Protein AF-A0A550H4I8-F1 (afdb_monomer)

Structure (mmCIF, N/CA/C/O backbone):
data_AF-A0A550H4I8-F1
#
_entry.id   AF-A0A550H4I8-F1
#
loop_
_atom_site.group_PDB
_atom_site.id
_atom_site.type_symbol
_atom_site.label_atom_id
_atom_site.label_alt_id
_atom_site.label_comp_id
_atom_site.label_asym_id
_atom_site.label_entity_id
_atom_site.label_seq_id
_atom_site.pdbx_PDB_ins_code
_atom_site.Cartn_x
_atom_site.Cartn_y
_atom_site.Cartn_z
_atom_site.occupancy
_atom_site.B_iso_or_equiv
_atom_site.auth_seq_id
_atom_site.auth_comp_id
_atom_site.auth_asym_id
_atom_site.auth_atom_id
_atom_site.pdbx_PDB_model_num
ATOM 1 N N . MET A 1 1 ? 3.980 -15.082 29.753 1.00 45.00 1 MET A N 1
ATOM 2 C CA . MET A 1 1 ? 4.133 -14.700 28.331 1.00 45.00 1 MET A CA 1
ATOM 3 C C . MET A 1 1 ? 2.736 -14.746 27.709 1.00 45.00 1 MET A C 1
ATOM 5 O O . MET A 1 1 ? 2.196 -15.830 27.524 1.00 45.00 1 MET A O 1
ATOM 9 N N . ASN A 1 2 ? 2.072 -13.588 27.605 1.00 46.00 2 ASN A N 1
ATOM 10 C CA . ASN A 1 2 ? 0.610 -13.471 27.456 1.00 46.00 2 ASN A CA 1
ATOM 11 C C . ASN A 1 2 ? 0.114 -13.869 26.058 1.00 46.00 2 ASN A C 1
ATOM 13 O O . ASN A 1 2 ? 0.503 -13.254 25.068 1.00 46.00 2 ASN A O 1
ATOM 17 N N . ARG A 1 3 ? -0.813 -14.835 25.987 1.00 53.09 3 ARG A N 1
ATOM 18 C CA . ARG A 1 3 ? -1.508 -15.235 24.745 1.00 53.09 3 ARG A CA 1
ATOM 19 C C . ARG A 1 3 ? -2.263 -14.067 24.089 1.00 53.09 3 ARG A C 1
ATOM 21 O O . ARG A 1 3 ? -2.363 -14.013 22.865 1.00 53.09 3 ARG A O 1
ATOM 28 N N . ASP A 1 4 ? -2.701 -13.098 24.888 1.00 57.34 4 ASP A N 1
ATOM 29 C CA . ASP A 1 4 ? -3.488 -11.941 24.439 1.00 57.34 4 ASP A CA 1
ATOM 30 C C . ASP A 1 4 ? -2.676 -10.938 23.595 1.00 57.34 4 ASP A C 1
ATOM 32 O O . ASP A 1 4 ? -3.213 -10.284 22.696 1.00 57.34 4 ASP A O 1
ATOM 36 N N . TYR A 1 5 ? -1.354 -10.871 23.802 1.00 55.91 5 TYR A N 1
ATOM 37 C CA . TYR A 1 5 ? -0.456 -10.043 22.983 1.00 55.91 5 TYR A CA 1
ATOM 38 C C . TYR A 1 5 ? -0.280 -10.604 21.564 1.00 55.91 5 TYR A C 1
ATOM 40 O O . TYR A 1 5 ? -0.187 -9.847 20.601 1.00 55.91 5 TYR A O 1
ATOM 48 N N . ASN A 1 6 ? -0.285 -11.930 21.405 1.00 61.72 6 ASN A N 1
ATOM 49 C CA . ASN A 1 6 ? -0.181 -12.547 20.080 1.00 61.72 6 ASN A CA 1
ATOM 50 C C . ASN A 1 6 ? -1.476 -12.391 19.278 1.00 61.72 6 ASN A C 1
ATOM 52 O O . ASN A 1 6 ? -1.431 -12.090 18.089 1.00 61.72 6 ASN A O 1
ATOM 56 N N . CYS A 1 7 ? -2.634 -12.543 19.926 1.00 65.12 7 CYS A N 1
ATOM 57 C CA . CYS A 1 7 ? -3.928 -12.403 19.257 1.00 65.12 7 CYS A CA 1
ATOM 58 C C . CYS A 1 7 ? -4.159 -10.975 18.728 1.00 65.12 7 CYS A C 1
ATOM 60 O O . CYS A 1 7 ? -4.604 -10.790 17.593 1.00 65.12 7 CYS A O 1
ATOM 62 N N . SER A 1 8 ? -3.795 -9.961 19.519 1.00 71.06 8 SER A N 1
ATOM 63 C CA . SER A 1 8 ? -3.925 -8.551 19.127 1.00 71.06 8 SER A CA 1
ATOM 64 C C . SER A 1 8 ? -3.029 -8.187 17.937 1.00 71.06 8 SER A C 1
ATOM 66 O O . SER A 1 8 ? -3.504 -7.555 16.994 1.00 71.06 8 SER A O 1
ATOM 68 N N . ASN A 1 9 ? -1.783 -8.668 17.901 1.00 78.00 9 ASN A N 1
ATOM 69 C CA . ASN A 1 9 ? -0.901 -8.469 16.747 1.00 78.00 9 ASN A CA 1
ATOM 70 C C . ASN A 1 9 ? -1.402 -9.176 15.482 1.00 78.00 9 ASN A C 1
ATOM 72 O O . ASN A 1 9 ? -1.371 -8.585 14.405 1.00 78.00 9 ASN A O 1
ATOM 76 N N . VAL A 1 10 ? -1.908 -10.409 15.593 1.00 84.75 10 VAL A N 1
ATOM 77 C CA . VAL A 1 10 ? -2.481 -11.139 14.447 1.00 84.75 10 VAL A CA 1
ATOM 78 C C . VAL A 1 10 ? -3.691 -10.396 13.874 1.00 84.75 10 VAL A C 1
ATOM 80 O O . VAL A 1 10 ? -3.831 -10.281 12.654 1.00 84.75 10 VAL A O 1
ATOM 83 N N . ARG A 1 11 ? -4.552 -9.849 14.741 1.00 87.88 11 ARG A N 1
ATOM 84 C CA . ARG A 1 11 ? -5.707 -9.044 14.323 1.00 87.88 11 ARG A CA 1
ATOM 85 C C . ARG A 1 11 ? -5.277 -7.767 13.600 1.00 87.88 11 ARG A C 1
ATOM 87 O O . ARG A 1 11 ? -5.797 -7.497 12.517 1.00 87.88 11 ARG A O 1
ATOM 94 N N . LEU A 1 12 ? -4.314 -7.038 14.164 1.00 86.75 12 LEU A N 1
ATOM 95 C CA . LEU A 1 12 ? -3.758 -5.828 13.562 1.00 86.75 12 LEU A CA 1
ATOM 96 C C . LEU A 1 12 ? -3.168 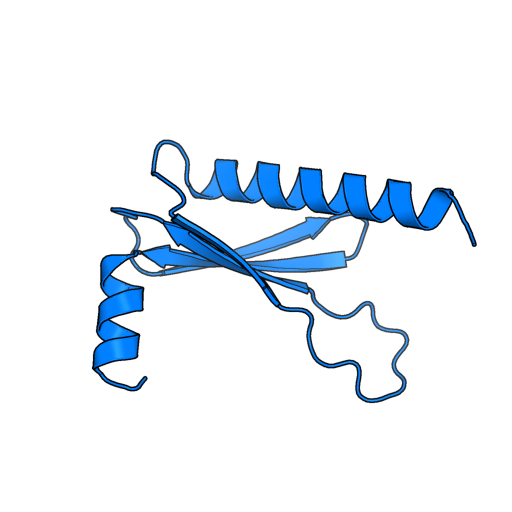-6.125 12.178 1.00 86.75 12 LEU A C 1
ATOM 98 O O . LEU A 1 12 ? -3.523 -5.463 11.205 1.00 86.75 12 LEU A O 1
ATOM 102 N N . TYR A 1 13 ? -2.339 -7.169 12.068 1.00 88.81 13 TYR A N 1
ATOM 103 C CA . TYR A 1 13 ? -1.744 -7.599 10.799 1.00 88.81 13 TYR A CA 1
ATOM 104 C C . TYR A 1 13 ? -2.801 -7.908 9.742 1.00 88.81 13 TYR A C 1
ATOM 106 O O . TYR A 1 13 ? -2.675 -7.483 8.594 1.00 88.81 13 TYR A O 1
ATOM 114 N N . LYS A 1 14 ? -3.870 -8.613 10.124 1.00 93.38 14 LYS A N 1
ATOM 115 C CA . LYS A 1 14 ? -4.970 -8.921 9.209 1.00 93.38 14 LYS A CA 1
ATOM 116 C C . LYS A 1 14 ? -5.652 -7.649 8.703 1.00 93.38 14 LYS A C 1
ATOM 118 O O . LYS A 1 14 ? -5.848 -7.511 7.502 1.00 93.38 14 LYS A O 1
ATOM 123 N N . GLN A 1 15 ? -5.958 -6.703 9.590 1.00 94.50 15 GLN A N 1
ATOM 124 C CA . GLN A 1 15 ? -6.603 -5.441 9.212 1.00 94.50 15 GLN A CA 1
ATOM 125 C C . GLN A 1 15 ? -5.709 -4.561 8.328 1.00 94.50 15 GLN A C 1
ATOM 127 O O . GLN A 1 15 ? -6.206 -3.934 7.390 1.00 94.50 15 GLN A O 1
ATOM 132 N N . VAL A 1 16 ? -4.402 -4.534 8.602 1.00 93.81 16 VAL A N 1
ATOM 133 C CA . VAL A 1 16 ? -3.400 -3.862 7.764 1.00 93.81 16 VAL A CA 1
ATOM 134 C C . VAL A 1 16 ? -3.378 -4.489 6.371 1.00 93.81 16 VAL A C 1
ATOM 136 O O . VAL A 1 16 ? -3.531 -3.772 5.385 1.00 93.81 16 VAL A O 1
ATOM 139 N N . LEU A 1 17 ? -3.273 -5.817 6.274 1.00 95.31 17 LEU A N 1
ATOM 140 C CA . LEU A 1 17 ? -3.257 -6.533 4.994 1.00 95.31 17 LEU A CA 1
ATOM 141 C C . LEU A 1 17 ? -4.555 -6.356 4.201 1.00 95.31 17 LEU A C 1
ATOM 143 O O . LEU A 1 17 ? -4.510 -6.153 2.989 1.00 95.31 17 LEU A O 1
ATOM 147 N N . ASP A 1 18 ? -5.708 -6.396 4.865 1.00 96.75 18 ASP A N 1
ATOM 148 C CA . ASP A 1 18 ? -7.001 -6.179 4.216 1.00 96.75 18 ASP A CA 1
ATOM 149 C C . ASP A 1 18 ? -7.109 -4.756 3.658 1.00 96.75 18 ASP A C 1
ATOM 151 O O . ASP A 1 18 ? -7.619 -4.556 2.555 1.00 96.75 18 ASP A O 1
ATOM 155 N N . PHE A 1 19 ? -6.561 -3.761 4.363 1.00 97.06 19 PHE A N 1
ATOM 156 C CA . PHE A 1 19 ? -6.496 -2.405 3.829 1.00 97.06 19 PHE A CA 1
ATOM 157 C C . PHE A 1 19 ? -5.481 -2.265 2.690 1.00 97.06 19 PHE A C 1
ATOM 159 O O . PHE A 1 19 ? -5.767 -1.568 1.721 1.00 97.06 19 PHE A O 1
ATOM 166 N N . CYS A 1 20 ? -4.355 -2.981 2.736 1.00 97.31 20 CYS A N 1
ATOM 167 C CA . CYS A 1 20 ? -3.404 -3.002 1.625 1.00 97.31 20 CYS A CA 1
ATOM 168 C C . CYS A 1 20 ? -4.044 -3.536 0.339 1.00 97.31 20 CYS A C 1
ATOM 170 O O . CYS A 1 20 ? -3.886 -2.947 -0.728 1.00 97.31 20 CYS A O 1
ATOM 172 N N . ARG A 1 21 ? -4.825 -4.619 0.450 1.00 97.62 21 ARG A N 1
ATOM 173 C CA . ARG A 1 21 ? -5.610 -5.172 -0.664 1.00 97.62 21 ARG A CA 1
ATOM 174 C C . ARG A 1 21 ? -6.642 -4.176 -1.181 1.00 97.62 21 ARG A C 1
ATOM 176 O O . ARG A 1 21 ? -6.819 -4.060 -2.385 1.00 97.62 21 ARG A O 1
ATOM 183 N N . HIS A 1 22 ? -7.297 -3.443 -0.282 1.00 97.31 22 HIS A N 1
ATOM 184 C CA . HIS A 1 22 ? -8.240 -2.400 -0.670 1.00 97.31 22 HIS A CA 1
ATOM 185 C C . HIS A 1 22 ? -7.567 -1.269 -1.464 1.00 97.31 22 HIS A C 1
ATOM 187 O O . HIS A 1 22 ? -8.100 -0.874 -2.494 1.00 97.31 22 HIS A O 1
ATOM 193 N N . ILE A 1 23 ? -6.394 -0.793 -1.025 1.00 96.88 23 ILE A N 1
ATOM 194 C CA . ILE A 1 23 ? -5.617 0.234 -1.740 1.00 96.88 23 ILE A CA 1
ATOM 195 C C . ILE A 1 23 ? -5.200 -0.262 -3.130 1.00 96.88 23 ILE A C 1
ATOM 197 O O . ILE A 1 23 ? -5.346 0.461 -4.111 1.00 96.88 23 ILE A O 1
ATOM 201 N N . ALA A 1 24 ? -4.694 -1.494 -3.219 1.00 96.75 24 ALA A N 1
ATOM 202 C CA . ALA A 1 24 ? -4.237 -2.060 -4.485 1.00 96.75 24 ALA A CA 1
ATOM 203 C C . ALA A 1 24 ? -5.380 -2.367 -5.465 1.00 96.75 24 ALA A C 1
ATOM 205 O O . ALA A 1 24 ? -5.156 -2.425 -6.673 1.00 96.75 24 ALA A O 1
ATOM 206 N N . GLY A 1 25 ? -6.605 -2.572 -4.973 1.00 94.94 25 GLY A N 1
ATOM 207 C CA . GLY A 1 25 ? -7.724 -2.996 -5.806 1.00 94.94 25 GLY A CA 1
ATOM 208 C C . GLY A 1 25 ? -7.410 -4.324 -6.501 1.00 94.94 25 GLY A C 1
ATOM 209 O O . GLY A 1 25 ? -7.084 -5.315 -5.850 1.00 94.94 25 GLY A O 1
ATOM 210 N N . SER A 1 26 ? -7.502 -4.350 -7.831 1.00 95.19 26 SER A N 1
ATOM 211 C CA . SER A 1 26 ? -7.121 -5.511 -8.649 1.00 95.19 26 SER A CA 1
ATOM 212 C C . SER A 1 26 ? -5.632 -5.559 -9.002 1.00 95.19 26 SER A C 1
ATOM 214 O O . SER A 1 26 ? -5.189 -6.535 -9.611 1.00 95.19 26 SER A O 1
ATOM 216 N N . ALA A 1 27 ? -4.861 -4.517 -8.679 1.00 96.12 27 ALA A N 1
ATOM 217 C CA . ALA A 1 27 ? -3.441 -4.463 -8.988 1.00 96.12 27 ALA A CA 1
ATOM 218 C C . ALA A 1 27 ? -2.645 -5.434 -8.105 1.00 96.12 27 ALA A C 1
ATOM 220 O O . ALA A 1 27 ? -2.997 -5.733 -6.959 1.00 96.12 27 ALA A O 1
ATOM 221 N N . LYS A 1 28 ? -1.537 -5.943 -8.645 1.00 97.44 28 LYS A N 1
ATOM 222 C CA . LYS A 1 28 ? -0.693 -6.904 -7.937 1.00 97.44 28 LYS A CA 1
ATOM 223 C C . LYS A 1 28 ? 0.179 -6.175 -6.918 1.00 97.44 28 LYS A C 1
ATOM 225 O O . LYS A 1 28 ? 1.078 -5.428 -7.296 1.00 97.44 28 LYS A O 1
ATOM 230 N N 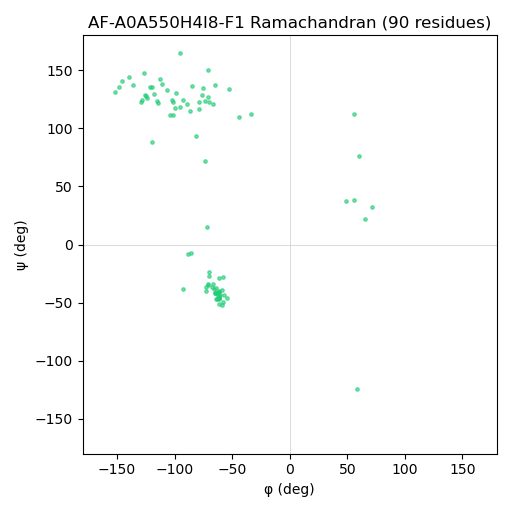. ILE A 1 29 ? -0.021 -6.469 -5.636 1.00 98.00 29 ILE A N 1
ATOM 231 C CA . ILE A 1 29 ? 0.929 -6.101 -4.581 1.00 98.00 29 ILE A CA 1
ATOM 232 C C . ILE A 1 29 ? 2.180 -6.966 -4.747 1.00 98.00 29 ILE A C 1
ATOM 234 O O . ILE A 1 29 ? 2.091 -8.196 -4.746 1.00 98.00 29 ILE A O 1
ATOM 238 N N . THR A 1 30 ? 3.339 -6.338 -4.910 1.00 97.75 30 THR A N 1
ATOM 239 C CA . THR A 1 30 ? 4.627 -7.039 -5.000 1.00 97.75 30 THR A CA 1
ATOM 240 C C . THR A 1 30 ? 5.286 -7.158 -3.638 1.00 97.75 30 THR A C 1
ATOM 242 O O . THR A 1 30 ? 5.819 -8.219 -3.319 1.00 97.75 30 THR A O 1
ATOM 245 N N . THR A 1 31 ? 5.172 -6.111 -2.819 1.00 97.00 31 THR A N 1
ATOM 246 C CA . THR A 1 31 ? 5.776 -6.040 -1.489 1.00 97.00 31 THR A CA 1
ATOM 247 C C . THR A 1 31 ? 4.875 -5.260 -0.540 1.00 97.00 31 THR A C 1
ATOM 249 O O . THR A 1 31 ? 4.307 -4.233 -0.910 1.00 97.00 31 THR A O 1
ATOM 252 N N . VAL A 1 32 ? 4.789 -5.729 0.705 1.00 96.44 32 VAL A N 1
ATOM 253 C CA . VAL A 1 32 ? 4.298 -4.948 1.845 1.00 96.44 32 VAL A CA 1
ATOM 254 C C . VAL A 1 32 ? 5.388 -4.972 2.903 1.00 96.44 32 VAL A C 1
ATOM 256 O O . VAL A 1 32 ? 5.834 -6.050 3.293 1.00 96.44 32 VAL A O 1
ATOM 259 N N . SER A 1 33 ? 5.811 -3.801 3.359 1.00 93.56 33 SER A N 1
ATOM 260 C CA . SER A 1 33 ? 6.760 -3.653 4.456 1.00 93.56 33 SER A CA 1
ATOM 261 C C . SER A 1 33 ? 6.122 -2.866 5.587 1.00 93.56 33 SER A C 1
ATOM 263 O O . SER A 1 33 ? 5.462 -1.855 5.349 1.00 93.56 33 SER A O 1
ATOM 265 N N . LEU A 1 34 ? 6.320 -3.342 6.811 1.00 89.00 34 LEU A N 1
ATOM 266 C CA . LEU A 1 34 ? 5.936 -2.638 8.022 1.00 89.00 34 LEU A CA 1
ATOM 267 C C . LEU A 1 34 ? 7.157 -1.878 8.536 1.00 89.00 34 LEU A C 1
ATOM 269 O O . LEU A 1 34 ? 8.165 -2.500 8.871 1.00 89.00 34 LEU A O 1
ATOM 273 N N . LEU A 1 35 ? 7.063 -0.556 8.599 1.00 83.75 35 LEU A N 1
ATOM 274 C CA . LEU A 1 35 ? 8.068 0.304 9.202 1.00 83.75 35 LEU A CA 1
ATOM 275 C C . LEU A 1 35 ? 7.530 0.761 10.558 1.00 83.75 35 LEU A C 1
ATOM 277 O O . LEU A 1 35 ? 6.545 1.494 10.647 1.00 83.75 35 LEU A O 1
ATOM 281 N N . ASP A 1 36 ? 8.152 0.276 11.628 1.00 73.19 36 ASP A N 1
ATOM 282 C CA . ASP A 1 36 ? 7.881 0.771 12.973 1.00 73.19 36 ASP A CA 1
ATOM 283 C C . ASP A 1 36 ? 8.882 1.884 13.279 1.00 73.19 36 ASP A C 1
ATOM 285 O O . ASP A 1 36 ? 10.094 1.692 13.140 1.00 73.19 36 ASP A O 1
ATOM 289 N N . ASN A 1 37 ? 8.387 3.067 13.635 1.00 59.91 37 ASN A N 1
ATOM 290 C CA . ASN A 1 37 ? 9.259 4.198 13.907 1.00 59.91 37 ASN A CA 1
ATOM 291 C C . ASN A 1 37 ? 10.007 3.962 15.226 1.00 59.91 37 ASN A C 1
ATOM 293 O O . ASN A 1 37 ? 9.408 3.675 16.264 1.00 59.91 37 ASN A O 1
ATOM 297 N N . TYR A 1 38 ? 11.333 4.080 15.145 1.00 52.31 38 TYR A N 1
ATOM 298 C CA . TYR A 1 38 ? 12.322 3.871 16.197 1.00 52.31 38 TYR A CA 1
ATOM 299 C C . TYR A 1 38 ? 11.832 4.280 17.592 1.00 52.31 38 TYR A C 1
ATOM 301 O O . TYR A 1 38 ? 11.696 5.461 17.911 1.00 52.31 38 TYR A O 1
ATOM 309 N N . SER A 1 39 ? 11.649 3.299 18.476 1.00 44.72 39 SER A N 1
ATOM 310 C CA . SER A 1 39 ? 11.440 3.541 19.900 1.00 44.72 39 SER A CA 1
ATOM 311 C C . SER A 1 39 ? 12.753 3.970 20.570 1.00 44.72 39 SER A C 1
ATOM 313 O O . SER A 1 39 ? 13.349 3.213 21.336 1.00 44.72 39 SER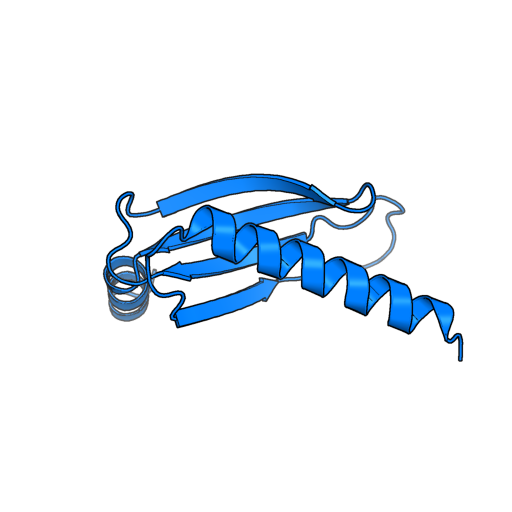 A O 1
ATOM 315 N N . THR A 1 40 ? 13.228 5.188 20.315 1.00 47.12 40 THR A N 1
A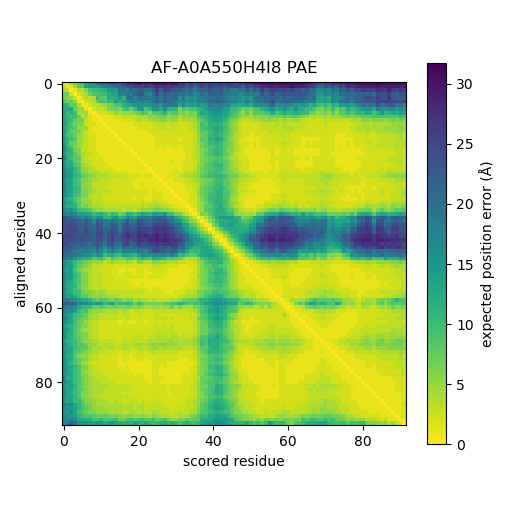TOM 316 C CA . THR A 1 40 ? 14.142 5.861 21.245 1.00 47.12 40 THR A CA 1
ATOM 317 C C . THR A 1 40 ? 13.310 6.478 22.354 1.00 47.12 40 THR A C 1
ATOM 319 O O . THR A 1 40 ? 12.805 7.580 22.203 1.00 47.12 40 THR A O 1
ATOM 322 N N . GLY A 1 41 ? 13.158 5.720 23.442 1.00 48.78 41 GLY A N 1
ATOM 323 C CA . GLY A 1 41 ? 12.924 6.223 24.794 1.00 48.78 41 GLY A CA 1
ATOM 324 C C . GLY A 1 41 ? 11.717 7.143 24.994 1.00 48.78 41 GLY A C 1
ATOM 325 O O . GLY A 1 41 ? 11.726 8.314 24.643 1.00 48.78 41 GLY A O 1
ATOM 326 N N . THR A 1 42 ? 10.727 6.640 25.730 1.00 49.28 42 THR A N 1
ATOM 327 C CA . THR A 1 42 ? 9.824 7.469 26.547 1.00 49.28 42 THR A CA 1
ATOM 328 C C . THR A 1 42 ? 8.995 8.516 25.791 1.00 49.28 42 THR A C 1
ATOM 330 O O . THR A 1 42 ? 9.193 9.714 25.946 1.00 49.28 42 THR A O 1
ATOM 333 N N . SER A 1 43 ? 7.943 8.094 25.091 1.00 46.22 43 SER A N 1
ATOM 334 C CA . SER A 1 43 ? 6.692 8.858 25.161 1.00 46.22 43 SER A CA 1
ATOM 335 C C . SER A 1 43 ? 5.499 7.919 25.012 1.00 46.22 43 SER A C 1
ATOM 337 O O . SER A 1 43 ? 5.492 7.009 24.191 1.00 46.22 43 SER A O 1
ATOM 339 N N . SER A 1 44 ? 4.494 8.106 25.861 1.00 46.97 44 SER A N 1
ATOM 340 C CA . SER A 1 44 ? 3.248 7.334 25.930 1.00 46.97 44 SER A CA 1
ATOM 341 C C . SER A 1 44 ? 2.292 7.600 24.756 1.00 46.97 44 SER A C 1
ATOM 343 O O . SER A 1 44 ? 1.116 7.236 24.808 1.00 46.97 44 SER A O 1
ATOM 345 N N . LEU A 1 45 ? 2.782 8.224 23.685 1.00 53.56 45 LEU A N 1
ATOM 346 C CA . LEU A 1 45 ? 2.051 8.428 22.446 1.00 53.56 45 LEU A CA 1
ATOM 347 C C . LEU A 1 45 ? 2.264 7.183 21.588 1.00 53.56 45 LEU A C 1
ATOM 349 O O . LEU A 1 45 ? 3.389 6.873 21.212 1.00 53.56 45 LEU A O 1
ATOM 353 N N . LYS A 1 46 ? 1.184 6.433 21.330 1.00 57.34 46 LYS A N 1
ATOM 354 C CA . LYS A 1 46 ? 1.182 5.266 20.433 1.00 57.34 46 LYS A CA 1
ATOM 355 C C . LYS A 1 46 ? 1.967 5.619 19.163 1.00 57.34 46 LYS A C 1
ATOM 357 O O . LYS A 1 46 ? 1.489 6.449 18.394 1.00 57.34 46 LYS A O 1
ATOM 362 N N . ALA A 1 47 ? 3.147 5.023 18.983 1.00 63.16 47 ALA A N 1
ATOM 363 C CA . ALA A 1 47 ? 4.002 5.292 17.835 1.00 63.16 47 ALA A CA 1
ATOM 364 C C . ALA A 1 47 ? 3.200 5.112 16.538 1.00 63.16 47 ALA A C 1
ATOM 366 O O . ALA A 1 47 ? 2.422 4.159 16.405 1.00 63.16 47 ALA A O 1
ATOM 367 N N . THR A 1 48 ? 3.339 6.069 15.622 1.00 71.88 48 THR A N 1
ATOM 368 C CA . THR A 1 48 ? 2.720 5.987 14.301 1.00 71.88 48 THR A CA 1
ATOM 369 C C . THR A 1 48 ? 3.385 4.848 13.545 1.00 71.88 48 THR A C 1
ATOM 371 O O . THR A 1 48 ? 4.599 4.852 13.360 1.00 71.88 48 THR A O 1
ATOM 374 N N . LEU A 1 49 ? 2.579 3.873 13.134 1.00 86.38 49 LEU A N 1
ATOM 375 C CA . LEU A 1 49 ? 3.037 2.762 12.314 1.00 86.38 49 LEU A CA 1
ATOM 376 C C . LEU A 1 49 ? 3.009 3.197 10.849 1.00 86.38 49 LEU A C 1
ATOM 378 O O . LEU A 1 49 ? 2.026 3.789 10.396 1.00 86.38 49 LEU A O 1
ATOM 382 N N . GLU A 1 50 ? 4.049 2.869 10.101 1.00 91.94 50 GLU A N 1
ATOM 383 C CA . GLU A 1 50 ? 4.124 3.138 8.673 1.00 91.94 50 GLU A CA 1
ATOM 384 C C . GLU A 1 50 ? 4.096 1.820 7.899 1.00 91.94 50 GLU A C 1
ATOM 386 O O . GLU A 1 50 ? 4.628 0.794 8.325 1.00 91.94 50 GLU A O 1
ATOM 391 N N . VAL A 1 51 ? 3.423 1.821 6.755 1.00 94.88 51 VAL A N 1
ATOM 392 C CA . VAL A 1 51 ? 3.324 0.660 5.872 1.00 94.88 51 VAL A CA 1
ATOM 393 C C . VAL A 1 51 ? 3.693 1.104 4.471 1.00 94.88 51 VAL A C 1
ATOM 395 O O . VAL A 1 51 ? 3.057 1.997 3.919 1.00 94.88 51 VAL A O 1
ATOM 398 N N . MET A 1 52 ? 4.695 0.467 3.878 1.00 96.06 52 MET A N 1
ATOM 399 C CA . MET A 1 52 ? 5.087 0.707 2.494 1.00 96.06 52 MET A CA 1
ATOM 400 C C . MET A 1 52 ? 4.569 -0.422 1.609 1.00 96.06 52 MET A C 1
ATOM 402 O O . MET A 1 52 ? 4.838 -1.597 1.858 1.00 96.06 52 MET A O 1
ATOM 406 N N . LEU A 1 53 ? 3.805 -0.062 0.585 1.00 97.56 53 LEU A N 1
ATOM 407 C CA . LEU A 1 53 ? 3.213 -0.961 -0.390 1.00 97.56 53 LEU A CA 1
ATOM 408 C C . LEU A 1 53 ? 3.831 -0.659 -1.744 1.00 97.56 53 LEU A C 1
ATOM 410 O O . LEU A 1 53 ? 3.718 0.458 -2.243 1.00 97.56 53 LEU A O 1
ATOM 414 N N . ILE A 1 54 ? 4.415 -1.682 -2.354 1.00 97.94 54 ILE A N 1
ATOM 415 C CA . ILE A 1 54 ? 4.842 -1.628 -3.746 1.00 97.94 54 ILE A CA 1
ATOM 416 C C . ILE A 1 54 ? 3.792 -2.377 -4.562 1.00 97.94 54 ILE A C 1
ATOM 418 O O . ILE A 1 54 ? 3.469 -3.536 -4.279 1.00 97.94 54 ILE A O 1
ATOM 422 N N . ILE A 1 55 ? 3.212 -1.686 -5.537 1.00 98.38 55 ILE A N 1
ATOM 423 C CA . ILE A 1 55 ? 2.080 -2.163 -6.328 1.00 98.38 55 ILE A CA 1
ATOM 424 C C . ILE A 1 55 ? 2.466 -2.064 -7.802 1.00 98.38 55 ILE A C 1
ATOM 426 O O . ILE A 1 55 ? 2.946 -1.035 -8.266 1.00 98.38 55 ILE A O 1
ATOM 430 N N . ARG A 1 56 ? 2.288 -3.154 -8.546 1.00 97.94 56 ARG A N 1
ATOM 431 C CA . ARG A 1 56 ? 2.589 -3.196 -9.977 1.00 97.94 56 ARG A CA 1
ATOM 432 C C . ARG A 1 56 ? 1.523 -2.456 -10.780 1.00 97.94 56 ARG A C 1
ATOM 434 O O . ARG A 1 56 ? 0.338 -2.716 -10.575 1.00 97.94 56 ARG A O 1
ATOM 441 N N . ASP A 1 57 ? 1.970 -1.632 -11.727 1.00 95.31 57 ASP A N 1
ATOM 442 C CA . ASP A 1 57 ? 1.128 -0.851 -12.640 1.00 95.31 57 ASP A CA 1
ATOM 443 C C . ASP A 1 57 ? 0.133 0.050 -11.885 1.00 95.31 57 ASP A C 1
ATOM 445 O O . ASP A 1 57 ? -1.028 0.206 -12.274 1.00 95.31 57 ASP A O 1
ATOM 449 N N . PHE A 1 58 ? 0.578 0.630 -10.767 1.00 95.31 58 PHE A N 1
ATOM 450 C CA . PHE A 1 58 ? -0.268 1.462 -9.920 1.00 95.31 58 PHE A CA 1
ATOM 451 C C . PHE A 1 58 ? -0.415 2.861 -10.528 1.00 95.31 58 PHE A C 1
ATOM 453 O O . PHE A 1 58 ? 0.551 3.577 -10.794 1.00 95.31 58 PHE A O 1
ATOM 460 N N . GLN A 1 59 ? -1.665 3.247 -10.774 1.00 86.00 59 GLN A N 1
ATOM 461 C CA . GLN A 1 59 ? -2.050 4.557 -11.292 1.00 86.00 59 GLN A CA 1
ATOM 462 C C . GLN A 1 59 ? -2.954 5.198 -10.236 1.00 86.00 59 GLN A C 1
ATOM 464 O O . GLN A 1 59 ? -4.158 4.950 -10.266 1.00 86.00 59 GLN A O 1
ATOM 469 N N . PRO A 1 60 ? -2.435 5.926 -9.233 1.00 82.62 60 PRO A N 1
ATOM 470 C CA . PRO A 1 60 ? -1.373 6.944 -9.282 1.00 82.62 60 PRO A CA 1
ATOM 471 C C . PRO A 1 60 ? 0.039 6.430 -8.954 1.00 82.62 60 PRO A C 1
ATOM 473 O O . PRO A 1 60 ? 0.193 5.385 -8.354 1.00 82.62 60 PRO A O 1
ATOM 476 N N . ARG A 1 61 ? 1.088 7.202 -9.272 1.00 92.12 61 ARG A N 1
ATOM 477 C CA . ARG A 1 61 ? 2.497 6.797 -9.043 1.00 92.12 61 ARG A CA 1
ATOM 478 C C . ARG A 1 61 ? 2.900 6.677 -7.568 1.00 92.12 61 ARG A C 1
ATOM 480 O O . ARG A 1 61 ? 3.749 5.860 -7.225 1.00 92.12 61 ARG A O 1
ATOM 487 N N . LEU A 1 62 ? 2.328 7.533 -6.727 1.00 94.81 62 LEU A N 1
ATOM 488 C CA . LEU A 1 62 ? 2.557 7.594 -5.288 1.00 94.81 62 LEU A CA 1
ATOM 489 C C . LEU A 1 62 ? 1.292 8.140 -4.629 1.00 94.81 62 LEU A C 1
ATOM 491 O O . LEU A 1 62 ? 0.777 9.172 -5.061 1.00 94.81 62 LEU A O 1
ATOM 495 N N . MET A 1 63 ? 0.816 7.475 -3.583 1.00 97.25 63 MET A N 1
ATOM 496 C CA . MET A 1 63 ? -0.267 7.959 -2.729 1.00 97.25 63 MET A CA 1
ATOM 497 C C . MET A 1 63 ? 0.028 7.650 -1.266 1.00 97.25 63 MET A C 1
ATOM 499 O O . MET A 1 63 ? 0.566 6.591 -0.943 1.00 97.25 63 MET A O 1
ATOM 503 N N . SER A 1 64 ? -0.370 8.562 -0.382 1.00 95.75 64 SER A N 1
ATOM 504 C CA . SER A 1 64 ? -0.376 8.338 1.059 1.00 95.75 64 SER A CA 1
ATOM 505 C C . SER A 1 64 ? -1.809 8.251 1.579 1.00 95.75 64 SER A C 1
ATOM 507 O O . SER A 1 64 ? -2.689 9.017 1.187 1.00 95.75 64 SER A O 1
ATOM 509 N N . TYR A 1 65 ? -2.043 7.301 2.478 1.00 96.00 65 TYR A N 1
ATOM 510 C CA . TYR A 1 65 ? -3.322 7.111 3.153 1.00 96.00 65 TYR A CA 1
ATOM 511 C C . TYR A 1 65 ? -3.101 7.093 4.656 1.00 96.00 65 TYR A C 1
ATOM 513 O O . TYR A 1 65 ? -2.089 6.590 5.136 1.00 96.00 65 TYR A O 1
ATOM 521 N N . VAL A 1 66 ? -4.082 7.584 5.407 1.00 94.38 66 VAL A N 1
ATOM 522 C CA . VAL A 1 66 ? -4.096 7.481 6.866 1.00 94.38 66 VAL A CA 1
ATOM 523 C C . VAL A 1 66 ? -5.309 6.668 7.279 1.00 94.38 66 VAL A C 1
ATOM 525 O O . VAL A 1 66 ? -6.430 6.949 6.852 1.00 94.38 66 VAL A O 1
ATOM 528 N N . LYS A 1 67 ? -5.096 5.655 8.121 1.00 93.69 67 LYS A N 1
ATOM 529 C CA . LYS A 1 67 ? -6.175 4.852 8.696 1.00 93.69 67 LYS A CA 1
ATOM 530 C C . LYS A 1 67 ? -5.936 4.611 10.175 1.00 93.69 67 LYS A C 1
ATOM 532 O O . LYS A 1 67 ? -4.834 4.276 10.595 1.00 93.69 67 LYS A O 1
ATOM 537 N N . ILE A 1 68 ? -7.001 4.737 10.958 1.00 91.19 68 ILE A N 1
ATOM 538 C CA . ILE A 1 68 ? -6.979 4.407 12.380 1.00 91.19 68 ILE A CA 1
ATOM 539 C C . ILE A 1 68 ? -7.354 2.929 12.537 1.00 91.19 68 ILE A C 1
ATOM 541 O O . ILE A 1 68 ? -8.444 2.523 12.133 1.00 91.19 68 ILE A O 1
ATOM 545 N N . ILE A 1 69 ? -6.462 2.126 13.122 1.00 88.62 69 ILE A N 1
ATOM 546 C CA . ILE A 1 69 ? -6.680 0.700 13.418 1.00 88.62 69 ILE A CA 1
ATOM 547 C C . ILE A 1 69 ? -6.354 0.459 14.894 1.00 88.62 69 ILE A C 1
ATOM 549 O O . ILE A 1 69 ? -5.286 0.841 15.363 1.00 88.62 69 ILE A O 1
ATOM 553 N N . ASP A 1 70 ? -7.298 -0.101 15.657 1.00 84.69 70 ASP A N 1
ATOM 554 C CA . ASP A 1 70 ? -7.185 -0.311 17.114 1.00 84.69 70 ASP A CA 1
ATOM 555 C C . ASP A 1 70 ? -6.723 0.950 17.889 1.00 84.69 70 ASP A C 1
ATOM 557 O O . ASP A 1 70 ? -5.946 0.929 18.855 1.00 84.69 70 ASP A O 1
ATOM 561 N N . GLY A 1 71 ? -7.208 2.109 17.430 1.00 82.69 71 GLY A N 1
ATOM 562 C CA . GLY A 1 71 ? -6.878 3.420 17.985 1.00 82.69 71 GLY A CA 1
ATOM 563 C C . GLY A 1 71 ? -5.410 3.822 17.806 1.00 82.69 71 GLY A C 1
ATOM 564 O O . GLY A 1 71 ? -4.918 4.613 18.609 1.00 82.69 71 GLY A O 1
ATOM 565 N N . ARG A 1 72 ? -4.697 3.233 16.837 1.00 82.44 72 ARG A N 1
ATOM 566 C CA . ARG A 1 72 ? -3.372 3.651 16.354 1.00 82.44 72 ARG A CA 1
ATOM 567 C C . ARG A 1 72 ? -3.541 4.292 14.980 1.00 82.44 72 ARG A C 1
ATOM 569 O O . ARG A 1 72 ? -4.248 3.735 14.142 1.00 82.44 72 ARG A O 1
ATOM 576 N N . SER A 1 73 ? -2.919 5.448 14.761 1.00 88.38 73 SER A N 1
ATOM 577 C CA . SER A 1 73 ? -2.825 6.031 13.420 1.00 88.38 73 SER A CA 1
ATOM 578 C C . SER A 1 73 ? -1.766 5.270 12.632 1.00 88.38 73 SER A C 1
ATOM 580 O O . SER A 1 73 ? -0.660 5.065 13.136 1.00 88.38 73 SER A O 1
ATOM 582 N N . ILE A 1 74 ? -2.118 4.824 11.430 1.00 91.88 74 ILE A N 1
ATOM 583 C CA . ILE A 1 74 ? -1.224 4.096 10.536 1.00 91.88 74 ILE A CA 1
ATOM 584 C C . ILE A 1 74 ? -1.189 4.825 9.199 1.00 91.88 74 ILE A C 1
ATOM 586 O O . ILE A 1 74 ? -2.244 5.111 8.619 1.00 91.88 74 ILE A O 1
ATOM 590 N N . ILE A 1 75 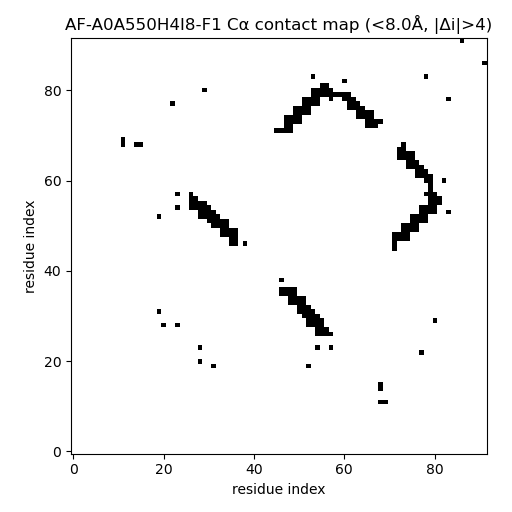? 0.017 5.119 8.723 1.00 94.56 75 ILE A N 1
ATOM 591 C CA . ILE A 1 75 ? 0.255 5.756 7.429 1.00 94.56 75 ILE A CA 1
ATOM 592 C C . ILE A 1 75 ? 0.625 4.667 6.423 1.00 94.56 75 ILE A C 1
ATOM 594 O O . ILE A 1 75 ? 1.487 3.837 6.689 1.00 94.56 75 ILE A O 1
ATOM 598 N N . PHE A 1 76 ? -0.030 4.665 5.268 1.00 96.38 76 PHE A N 1
ATOM 599 C CA . PHE A 1 76 ? 0.229 3.731 4.178 1.00 96.38 76 PHE A CA 1
ATOM 600 C C . PHE A 1 76 ? 0.778 4.505 2.985 1.00 96.38 76 PHE A C 1
ATOM 602 O O . PHE A 1 76 ? 0.097 5.394 2.476 1.00 96.38 76 PHE A O 1
ATOM 609 N N . PHE A 1 77 ? 1.967 4.146 2.519 1.00 96.56 77 PHE A N 1
ATOM 610 C CA . PHE A 1 77 ? 2.571 4.657 1.294 1.00 96.56 77 PHE A CA 1
ATOM 611 C C . PHE A 1 77 ? 2.393 3.624 0.191 1.00 96.56 77 PHE A C 1
ATOM 613 O O . PHE A 1 77 ? 2.978 2.548 0.252 1.00 96.56 77 PHE A O 1
ATOM 620 N N . ALA A 1 78 ? 1.574 3.938 -0.805 1.00 97.75 78 ALA A N 1
ATOM 621 C CA . ALA A 1 78 ? 1.387 3.112 -1.987 1.00 97.75 78 ALA A CA 1
ATOM 622 C C . ALA A 1 78 ? 2.212 3.681 -3.136 1.00 97.75 78 ALA A C 1
ATOM 624 O O . ALA A 1 78 ? 1.982 4.813 -3.562 1.00 97.75 78 ALA A O 1
ATOM 625 N N . VAL A 1 79 ? 3.171 2.896 -3.614 1.00 97.50 79 VAL A N 1
ATOM 626 C CA . VAL A 1 79 ? 4.145 3.287 -4.633 1.00 97.50 79 VAL A CA 1
ATOM 627 C C . VAL A 1 79 ? 4.021 2.344 -5.820 1.00 97.50 79 VAL 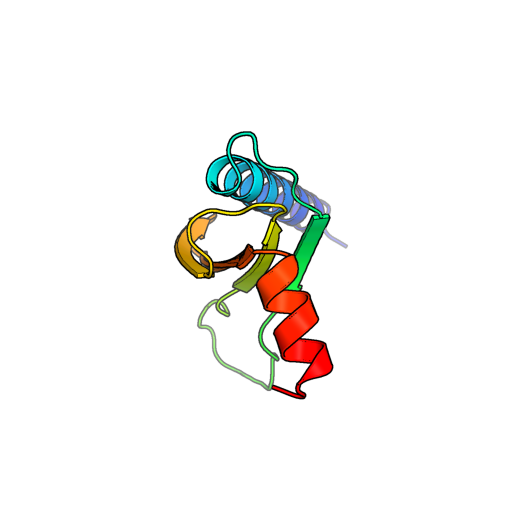A C 1
ATOM 629 O O . VAL A 1 79 ? 3.935 1.124 -5.650 1.00 97.50 79 VAL A O 1
ATOM 632 N N . ASP A 1 80 ? 4.034 2.903 -7.025 1.00 98.00 80 ASP A N 1
ATOM 633 C CA . ASP A 1 80 ? 4.170 2.101 -8.235 1.00 98.00 80 ASP A CA 1
ATOM 634 C C . ASP A 1 80 ? 5.545 1.410 -8.296 1.00 98.00 80 ASP A C 1
ATOM 636 O O . ASP A 1 80 ? 6.576 2.023 -8.013 1.00 98.00 80 ASP A O 1
ATOM 640 N N . GLN A 1 81 ? 5.561 0.135 -8.697 1.00 97.94 81 GLN A N 1
ATOM 641 C CA . GLN A 1 81 ? 6.779 -0.679 -8.761 1.00 97.94 81 GLN A CA 1
ATOM 642 C C . GLN A 1 81 ? 7.875 -0.020 -9.612 1.00 97.94 81 GLN A C 1
ATOM 644 O O . GLN A 1 81 ? 9.020 0.054 -9.170 1.00 97.94 81 GLN A O 1
ATOM 649 N N . TRP A 1 82 ? 7.533 0.489 -10.800 1.00 96.25 82 TRP A N 1
ATOM 650 C CA . TRP A 1 82 ? 8.524 1.082 -11.700 1.00 96.25 82 TRP A CA 1
ATOM 651 C C . TRP A 1 82 ? 9.104 2.376 -11.125 1.00 96.25 82 TRP A C 1
ATOM 653 O O . TRP A 1 82 ? 10.294 2.647 -11.272 1.00 96.25 82 TRP A O 1
ATOM 663 N N . VAL A 1 83 ? 8.278 3.173 -10.444 1.00 95.56 83 VAL A N 1
ATOM 664 C CA . VAL A 1 83 ? 8.733 4.391 -9.759 1.00 95.56 83 VAL A CA 1
ATOM 665 C C . VAL A 1 83 ? 9.696 4.057 -8.627 1.00 95.56 83 VAL A C 1
ATOM 667 O O . VAL A 1 83 ? 10.757 4.671 -8.556 1.00 95.56 83 VAL A O 1
ATOM 670 N N . PHE A 1 84 ? 9.351 3.076 -7.791 1.00 95.75 84 PHE A N 1
ATOM 671 C CA . PHE A 1 84 ? 10.195 2.645 -6.679 1.00 95.75 84 PHE A CA 1
ATOM 672 C C . PHE A 1 84 ? 11.572 2.167 -7.160 1.00 95.75 84 PHE A C 1
ATOM 674 O O . PHE A 1 84 ? 12.593 2.661 -6.694 1.00 95.75 84 PHE A O 1
ATOM 681 N N . GLU A 1 85 ? 11.603 1.244 -8.125 1.00 96.19 85 GLU A N 1
ATOM 682 C CA . GLU A 1 85 ? 12.853 0.684 -8.659 1.00 96.19 85 GLU A CA 1
ATOM 683 C C . GLU A 1 85 ? 13.721 1.767 -9.310 1.00 96.19 85 GLU A C 1
ATOM 685 O O . GLU A 1 85 ? 14.911 1.869 -9.022 1.00 96.19 85 GLU A O 1
ATOM 690 N N . ARG A 1 86 ? 13.109 2.652 -10.106 1.00 95.50 86 ARG A N 1
ATOM 691 C CA . ARG A 1 86 ? 13.806 3.789 -10.719 1.00 95.50 86 ARG A CA 1
ATOM 692 C C . ARG A 1 86 ? 14.437 4.713 -9.678 1.00 95.50 86 ARG A C 1
ATOM 694 O O . ARG A 1 86 ? 15.505 5.264 -9.935 1.00 95.50 86 ARG A O 1
ATOM 701 N N . ASP A 1 87 ? 13.758 4.960 -8.562 1.00 95.00 87 ASP A N 1
ATOM 702 C CA . ASP A 1 87 ? 14.254 5.888 -7.547 1.00 95.00 87 ASP A CA 1
ATOM 703 C C . ASP A 1 87 ? 15.434 5.285 -6.768 1.00 95.00 87 ASP A C 1
ATOM 705 O O . ASP A 1 87 ? 16.422 5.986 -6.550 1.00 95.00 87 ASP A O 1
ATOM 709 N N . ILE A 1 88 ? 15.412 3.972 -6.506 1.00 94.19 88 ILE A N 1
ATOM 710 C CA . ILE A 1 88 ? 16.569 3.225 -5.985 1.00 94.19 88 ILE 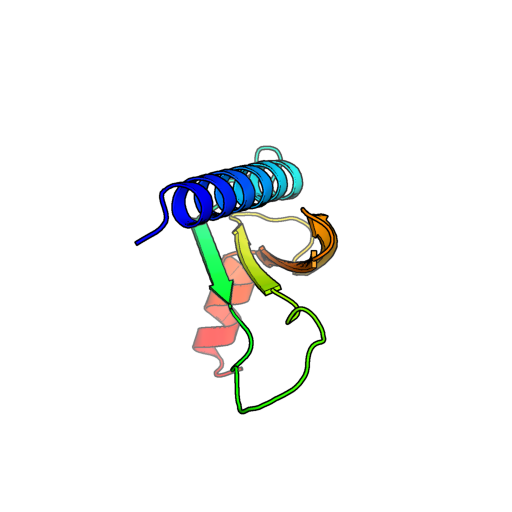A CA 1
ATOM 711 C C . ILE A 1 88 ? 17.753 3.282 -6.959 1.00 94.19 88 ILE A C 1
ATOM 713 O O . ILE A 1 88 ? 18.866 3.607 -6.548 1.00 94.19 88 ILE A O 1
ATOM 717 N N . ASP A 1 89 ? 17.519 3.041 -8.252 1.00 96.56 89 ASP A N 1
ATOM 718 C CA . ASP A 1 89 ? 18.572 3.097 -9.277 1.00 96.56 89 ASP A CA 1
ATOM 719 C C . ASP A 1 89 ? 19.207 4.493 -9.394 1.00 96.56 89 ASP A C 1
ATOM 721 O O . ASP A 1 89 ? 20.372 4.634 -9.771 1.00 96.56 89 ASP A O 1
ATOM 725 N N . ARG A 1 90 ? 18.445 5.546 -9.075 1.00 95.75 90 ARG A N 1
ATOM 726 C CA . ARG A 1 90 ? 18.904 6.943 -9.084 1.00 95.75 90 ARG A CA 1
ATOM 727 C C . ARG A 1 90 ? 19.526 7.395 -7.763 1.00 95.75 90 ARG A C 1
ATOM 729 O O . ARG A 1 90 ? 20.090 8.488 -7.731 1.00 95.75 90 A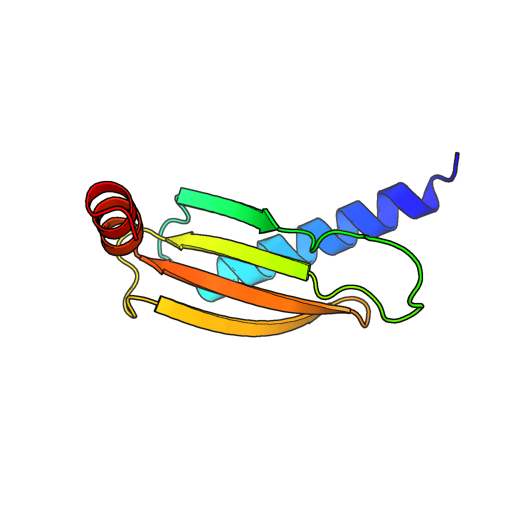RG A O 1
ATOM 736 N N . GLY A 1 91 ? 19.447 6.581 -6.712 1.00 92.38 91 GLY A N 1
ATOM 737 C CA . GLY A 1 91 ? 19.978 6.898 -5.388 1.00 92.38 91 GLY A CA 1
ATOM 738 C C . GLY A 1 91 ? 19.190 7.974 -4.638 1.00 92.38 91 GLY A C 1
ATOM 739 O O . GLY A 1 91 ? 19.803 8.764 -3.919 1.00 92.38 91 GLY A O 1
ATOM 740 N N . PHE A 1 92 ? 17.870 8.038 -4.845 1.00 74.69 92 PHE A N 1
ATOM 741 C CA . PHE A 1 92 ? 16.975 8.837 -4.000 1.00 74.69 92 PHE A CA 1
ATOM 742 C C . PHE A 1 92 ? 16.730 8.185 -2.637 1.00 74.69 92 PHE A C 1
ATOM 744 O O . PHE A 1 92 ? 16.803 6.938 -2.543 1.00 74.69 92 PHE A O 1
#

Solvent-accessible surface area (backbone atoms only — not comparable to full-atom values): 5427 Å² total; per-residue (Å²): 134,65,70,67,63,55,53,52,52,54,51,49,51,49,55,52,51,54,48,51,47,58,74,43,59,92,42,52,73,76,46,78,44,81,45,72,64,79,86,76,72,91,68,97,62,78,69,58,37,35,33,44,34,32,24,44,89,39,88,62,61,65,48,78,48,80,48,74,57,99,89,32,55,32,41,36,40,40,32,11,40,68,57,55,53,51,36,56,78,68,69,107

Nearest PDB structures (foldseek):
  3c18-assembly2_C  TM=7.620E-01  e=7.079E-03  Exiguobacterium sibiricum 255-15
  1z0a-assembly5_A  TM=7.521E-01  e=5.328E-01  Homo sapiens
  2v5p-assembly2_B  TM=4.431E-01  e=2.535E-01  Homo sapiens
  4xqm-assembly1_A  TM=4.036E-01  e=9.144E-01  Schizosaccharomyces pombe 972h-
  3k42-assembly1_A  TM=3.838E-01  e=1.371E+00  Bos taurus

Seco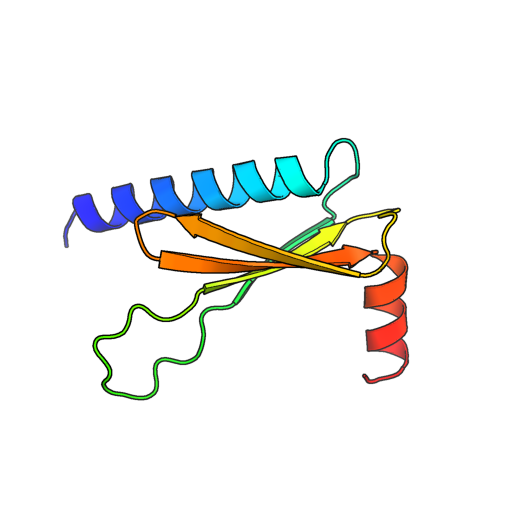ndary structure (DSSP, 8-state):
--HHHHHHHHHHHHHHHHHHHHHHTTSPEEEEEEEE----S---S-PPEEEEEEETT-SSSEEEEEEEETTEEEEEEEEEHHHHHHHHHHT-

Sequence (92 aa):
MNRDYNCSNVRLYKQVLDFCRHIAGSAKITTVSLLDNYSTGTSSLKATLEVMLIIRDFQPRLMSYVKIIDGRSIIFFAVDQWVFERDIDRGF

pLDDT: mean 84.7, std 16.97, range [44.72, 98.38]

Radius of gyration: 14.96 Å; Cα contacts (8 Å, |Δi|>4): 131; chains: 1; bounding box: 28×24×41 Å

Foldseek 3Di:
DDPVVVVVVVVQVVVVVVVLCVQQPPWDWPDKDKDFPDPPDDDPQQGAIEIETETEPDPPQWDWDWDQDPNHIYIYIYHYNVSVVVCVVVVD

Mean predicted aligned error: 7.21 Å